Protein AF-A0A6I7NBC0-F1 (afdb_monomer)

Mean predicted aligned error: 12.41 Å

pLDDT: mean 84.62, std 11.81, range [49.97, 95.38]

Nearest PDB structures (foldseek):
  8i7r-assembly1_Fb  TM=5.247E-01  e=8.598E+00  Mus musculus

Structure (mmCIF, N/CA/C/O backbone):
data_AF-A0A6I7NBC0-F1
#
_entry.id   AF-A0A6I7NBC0-F1
#
loop_
_atom_site.group_PDB
_atom_site.id
_atom_site.type_symbol
_atom_site.label_atom_id
_atom_site.label_alt_id
_atom_site.label_comp_id
_atom_site.label_asym_id
_atom_site.label_entity_id
_atom_site.label_seq_id
_atom_site.pdbx_PDB_ins_code
_atom_site.Cartn_x
_atom_site.Cartn_y
_atom_site.Cartn_z
_atom_site.occupancy
_atom_site.B_iso_or_equiv
_atom_site.auth_seq_id
_atom_site.auth_comp_id
_atom_site.auth_asym_id
_atom_site.auth_a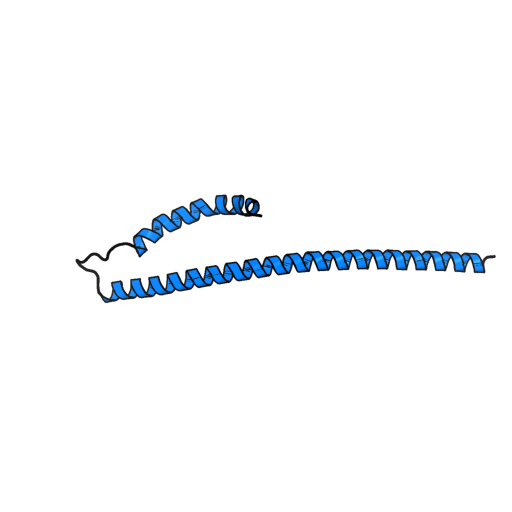tom_id
_atom_site.pdbx_PDB_model_num
ATOM 1 N N . MET A 1 1 ? -9.334 10.521 -6.371 1.00 49.97 1 MET A N 1
ATOM 2 C CA . MET A 1 1 ? -9.043 9.354 -5.507 1.00 49.97 1 MET A CA 1
ATOM 3 C C . MET A 1 1 ? -10.255 8.846 -4.713 1.00 49.97 1 MET A C 1
ATOM 5 O O . MET A 1 1 ? -10.408 7.639 -4.629 1.00 49.97 1 MET A O 1
ATOM 9 N N . ALA A 1 2 ? -11.161 9.691 -4.187 1.00 52.44 2 ALA A N 1
ATOM 10 C CA . ALA A 1 2 ? -12.308 9.236 -3.368 1.00 52.44 2 ALA A CA 1
ATOM 11 C C . ALA A 1 2 ? -13.248 8.202 -4.041 1.00 52.44 2 ALA A C 1
ATOM 13 O O . ALA A 1 2 ? -13.855 7.377 -3.366 1.00 52.44 2 ALA A O 1
ATOM 14 N N . PHE A 1 3 ? -13.327 8.194 -5.376 1.00 55.59 3 PHE A N 1
ATOM 15 C CA . PHE A 1 3 ? -14.180 7.273 -6.139 1.00 55.59 3 PHE A CA 1
ATOM 16 C C . PHE A 1 3 ? -13.716 5.800 -6.137 1.00 55.59 3 PHE A C 1
ATOM 18 O O . PHE A 1 3 ? -14.512 4.926 -6.469 1.00 55.59 3 PHE A O 1
ATOM 25 N N . GLN A 1 4 ? -12.465 5.497 -5.760 1.00 68.62 4 GLN A N 1
ATOM 26 C CA . GLN A 1 4 ? -11.926 4.124 -5.795 1.00 68.62 4 GLN A CA 1
ATOM 27 C C . GLN A 1 4 ? -12.327 3.263 -4.584 1.00 68.62 4 GLN A C 1
ATOM 29 O O . GLN A 1 4 ? -12.332 2.041 -4.693 1.00 68.62 4 GLN A O 1
ATOM 34 N N . PHE A 1 5 ? -12.715 3.870 -3.457 1.00 70.06 5 PHE A N 1
ATOM 35 C CA . PHE A 1 5 ? -13.120 3.139 -2.243 1.00 70.06 5 PHE A CA 1
ATOM 36 C C . PHE A 1 5 ? -14.621 2.826 -2.188 1.00 70.06 5 PHE A C 1
ATOM 38 O O . PHE A 1 5 ? -15.051 1.946 -1.448 1.00 70.06 5 PHE A O 1
ATOM 45 N N . LEU A 1 6 ? -15.423 3.506 -3.009 1.00 77.44 6 LEU A N 1
ATOM 46 C CA . LEU A 1 6 ? -16.878 3.351 -3.099 1.00 77.44 6 LEU A CA 1
ATOM 47 C C . LEU A 1 6 ? -17.353 1.895 -3.318 1.00 77.44 6 LEU A C 1
ATOM 49 O O . LEU A 1 6 ? -18.298 1.483 -2.642 1.00 77.44 6 LEU A O 1
ATOM 53 N N . PRO A 1 7 ? -16.717 1.086 -4.194 1.00 83.81 7 PRO A N 1
ATOM 54 C CA . PRO A 1 7 ? -17.085 -0.319 -4.376 1.00 83.81 7 PRO A CA 1
ATOM 55 C C . PRO A 1 7 ? -16.804 -1.154 -3.123 1.00 83.81 7 PRO A C 1
ATOM 57 O O . PRO A 1 7 ? -17.625 -1.978 -2.733 1.00 83.81 7 PRO A O 1
ATOM 60 N N . ILE A 1 8 ? -15.667 -0.902 -2.469 1.00 80.81 8 ILE A N 1
ATOM 61 C CA . ILE A 1 8 ? -15.230 -1.621 -1.267 1.00 80.81 8 ILE A CA 1
ATOM 62 C C . ILE A 1 8 ? -16.187 -1.314 -0.114 1.00 80.81 8 ILE A C 1
ATOM 64 O O . ILE A 1 8 ? -16.711 -2.227 0.517 1.00 80.81 8 ILE A O 1
ATOM 68 N N . ILE A 1 9 ? -16.501 -0.034 0.104 1.00 81.94 9 ILE A N 1
ATOM 69 C CA . ILE A 1 9 ? -17.459 0.398 1.129 1.00 81.94 9 ILE A CA 1
ATOM 70 C C . ILE A 1 9 ? -18.821 -0.262 0.898 1.00 81.94 9 ILE A C 1
ATOM 72 O O . ILE A 1 9 ? -19.414 -0.764 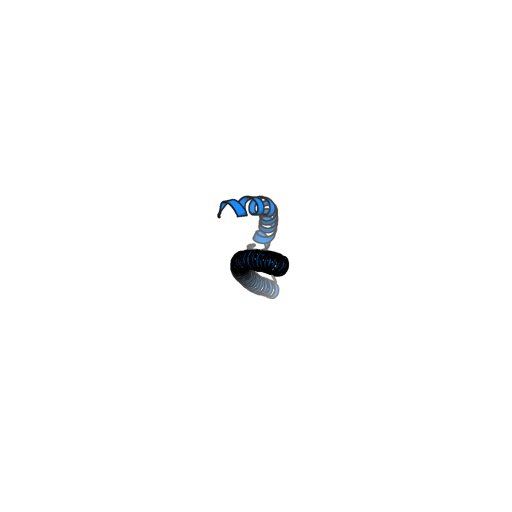1.846 1.00 81.94 9 ILE A O 1
ATOM 76 N N . LYS A 1 10 ? -19.303 -0.336 -0.350 1.00 82.38 10 LYS A N 1
ATOM 77 C CA . LYS A 1 10 ? -20.583 -0.987 -0.677 1.00 82.38 10 LYS A CA 1
ATOM 78 C C . LYS A 1 10 ? -20.633 -2.465 -0.287 1.00 82.38 10 LYS A C 1
ATOM 80 O O . LYS A 1 10 ? -21.681 -2.936 0.141 1.00 82.38 10 LYS A O 1
ATOM 85 N N . VAL A 1 11 ? -19.525 -3.183 -0.450 1.00 87.38 11 VAL A N 1
ATOM 86 C CA . VAL A 1 11 ? -19.431 -4.609 -0.111 1.00 87.38 11 VAL A CA 1
ATOM 87 C C . VAL A 1 11 ? -19.339 -4.812 1.400 1.00 87.38 11 VAL A C 1
ATOM 89 O O . VAL A 1 11 ? -19.953 -5.733 1.928 1.00 87.38 11 VAL A O 1
ATOM 92 N N . VAL A 1 12 ? -18.606 -3.949 2.107 1.00 85.00 12 VAL A N 1
ATOM 93 C CA . VAL A 1 12 ? -18.307 -4.135 3.537 1.00 85.00 12 VAL A CA 1
ATOM 94 C C . VAL A 1 12 ? -19.381 -3.516 4.447 1.00 85.00 12 VAL A C 1
ATOM 96 O O . VAL A 1 12 ? -19.640 -4.036 5.531 1.00 85.00 12 VAL A O 1
ATOM 99 N N . ALA A 1 13 ? -20.076 -2.466 3.997 1.00 85.75 13 ALA A N 1
ATOM 100 C CA . ALA A 1 13 ? -21.127 -1.767 4.742 1.00 85.75 13 ALA A CA 1
ATOM 101 C C . ALA A 1 13 ? -22.189 -2.672 5.406 1.00 85.75 13 ALA A C 1
ATOM 103 O O . ALA A 1 13 ? -22.445 -2.466 6.595 1.00 85.75 13 ALA A O 1
ATOM 104 N N . PRO A 1 14 ? -22.804 -3.670 4.730 1.00 87.06 14 PRO A N 1
ATOM 105 C CA . PRO A 1 14 ? -23.815 -4.517 5.369 1.00 87.06 14 PRO A CA 1
ATOM 106 C C . PRO A 1 14 ? -23.246 -5.357 6.521 1.00 87.06 14 PRO A C 1
ATOM 108 O O . PRO A 1 14 ? -23.940 -5.576 7.512 1.00 87.06 14 PRO A O 1
ATOM 111 N N . TYR A 1 15 ? -21.981 -5.776 6.437 1.00 85.31 15 TYR A N 1
ATOM 112 C CA . TYR A 1 15 ? -21.318 -6.532 7.501 1.00 85.31 15 TYR A CA 1
ATOM 113 C C . TYR A 1 15 ? -20.974 -5.641 8.696 1.00 85.31 15 TYR A C 1
ATOM 115 O O . TYR A 1 15 ? -21.187 -6.046 9.835 1.00 85.31 15 TYR A O 1
ATOM 123 N N . ILE A 1 16 ? -20.522 -4.403 8.453 1.00 83.88 16 ILE A N 1
ATOM 124 C CA . ILE A 1 16 ? -20.298 -3.432 9.538 1.00 83.88 16 ILE A CA 1
ATOM 125 C C . ILE A 1 16 ? -21.611 -3.121 10.251 1.00 83.88 16 ILE A C 1
ATOM 127 O O . ILE A 1 16 ? -21.640 -3.102 11.477 1.00 83.88 16 ILE A O 1
ATOM 131 N N . ALA A 1 17 ? -22.700 -2.928 9.503 1.00 83.38 17 ALA A N 1
ATOM 132 C CA . ALA A 1 17 ? -24.011 -2.663 10.084 1.00 83.38 17 ALA A CA 1
ATOM 133 C C . ALA A 1 17 ? -24.477 -3.814 10.989 1.00 83.38 17 ALA A C 1
ATOM 135 O O . ALA A 1 17 ? -24.871 -3.554 12.122 1.00 83.38 17 ALA A O 1
ATOM 136 N N . GLN A 1 18 ? -24.363 -5.070 10.533 1.00 84.00 18 GLN A N 1
ATOM 137 C CA . GLN A 1 18 ? -24.729 -6.256 11.322 1.00 84.00 18 GLN A CA 1
ATOM 138 C C . GLN A 1 18 ? -23.909 -6.371 12.613 1.00 84.00 18 GLN A C 1
ATOM 140 O O . GLN A 1 18 ? -24.473 -6.581 13.691 1.00 84.00 18 GLN A O 1
ATOM 145 N N . VAL A 1 19 ? -22.590 -6.185 12.518 1.00 81.44 19 VAL A N 1
ATOM 146 C CA . VAL A 1 19 ? -21.692 -6.226 13.680 1.00 81.44 19 VAL A CA 1
ATOM 147 C C . VAL A 1 19 ? -22.010 -5.086 14.646 1.00 81.44 19 VAL A C 1
ATOM 149 O O . VAL A 1 19 ? -22.136 -5.328 15.843 1.00 81.44 19 VAL A O 1
ATOM 152 N N . ALA A 1 20 ? -22.215 -3.867 14.145 1.00 81.12 20 ALA A N 1
ATOM 153 C CA . ALA A 1 20 ? -22.558 -2.709 14.964 1.00 81.12 20 ALA A CA 1
ATOM 154 C C . ALA A 1 20 ? -23.879 -2.919 15.721 1.00 81.12 20 ALA A C 1
ATOM 156 O O . ALA A 1 20 ? -23.934 -2.685 16.927 1.00 81.12 20 ALA A O 1
ATOM 157 N N . THR A 1 21 ? -24.923 -3.433 15.061 1.00 82.38 21 THR A N 1
ATOM 158 C CA . THR A 1 21 ? -26.211 -3.711 15.717 1.00 82.38 21 THR A CA 1
ATOM 159 C C . THR A 1 21 ? -26.127 -4.766 16.818 1.00 82.38 21 THR A C 1
ATOM 161 O O . THR A 1 21 ? -26.870 -4.671 17.790 1.00 82.38 21 THR A O 1
ATOM 164 N N . ALA A 1 22 ? -25.233 -5.750 16.694 1.00 80.06 22 ALA A N 1
ATOM 165 C CA . ALA A 1 22 ? -25.054 -6.787 17.709 1.00 80.06 22 ALA A CA 1
ATOM 166 C C . ALA A 1 22 ? -24.119 -6.346 18.849 1.00 80.06 22 ALA A C 1
ATOM 168 O O . ALA A 1 22 ? -24.361 -6.667 20.009 1.00 80.06 22 ALA A O 1
ATOM 169 N N . ALA A 1 23 ? -23.056 -5.607 18.528 1.00 75.88 23 ALA A N 1
ATOM 170 C CA . ALA A 1 23 ? -21.997 -5.269 19.471 1.00 75.88 23 ALA A CA 1
ATOM 171 C C . ALA A 1 23 ? -22.308 -4.020 20.311 1.00 75.88 23 ALA A C 1
ATOM 173 O O . ALA A 1 23 ? -22.039 -4.021 21.509 1.00 75.88 23 ALA A O 1
ATOM 174 N N . ILE A 1 24 ? -22.899 -2.967 19.728 1.00 73.38 24 ILE A N 1
ATOM 175 C CA . ILE A 1 24 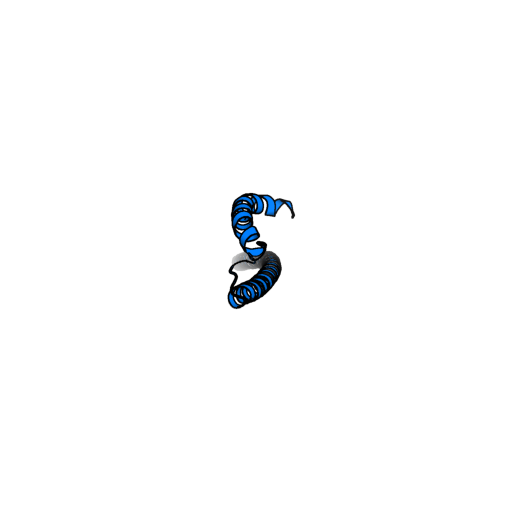? -23.156 -1.699 20.439 1.00 73.38 24 ILE A CA 1
ATOM 176 C C . ILE A 1 24 ? -23.981 -1.910 21.724 1.00 73.38 24 ILE A C 1
ATOM 178 O O . ILE A 1 24 ? -23.529 -1.460 22.776 1.00 73.38 24 ILE A O 1
ATOM 182 N N . PRO A 1 25 ? -25.120 -2.635 21.712 1.00 75.06 25 PRO A N 1
ATOM 183 C CA . PRO A 1 25 ? -25.923 -2.833 22.919 1.00 75.06 25 PRO A CA 1
ATOM 184 C C . PRO A 1 25 ? -25.168 -3.579 24.022 1.00 75.06 25 PRO A C 1
ATOM 186 O O . PRO A 1 25 ? -25.363 -3.284 25.196 1.00 75.06 25 PRO A O 1
ATOM 189 N N . ALA A 1 26 ? -24.284 -4.511 23.655 1.00 71.31 26 ALA A N 1
ATOM 190 C CA . ALA A 1 26 ? -23.481 -5.277 24.605 1.00 71.31 26 ALA A CA 1
ATOM 191 C C . ALA A 1 26 ? -22.426 -4.413 25.321 1.00 71.31 26 ALA A C 1
ATOM 193 O O . ALA A 1 26 ? -22.060 -4.712 26.455 1.00 71.31 26 ALA A O 1
ATOM 194 N N . PHE A 1 27 ? -21.967 -3.331 24.687 1.00 66.56 27 PHE A N 1
ATOM 195 C CA . PHE A 1 27 ? -21.008 -2.389 25.267 1.00 66.56 27 PHE A CA 1
ATOM 196 C C . PHE A 1 27 ? -21.669 -1.202 25.987 1.00 66.56 27 PHE A C 1
ATOM 198 O O . PHE A 1 27 ? -21.071 -0.650 26.907 1.00 66.56 27 PHE A O 1
ATOM 205 N N . THR A 1 28 ? -22.894 -0.815 25.607 1.00 70.31 28 THR A N 1
ATOM 206 C CA . THR A 1 28 ? -23.590 0.362 26.166 1.00 70.31 28 THR A CA 1
ATOM 207 C C . THR A 1 28 ? -24.725 0.029 27.138 1.00 70.31 28 THR A C 1
ATOM 209 O O . THR A 1 28 ? -25.345 0.948 27.679 1.00 70.31 28 THR A O 1
ATOM 212 N N . ALA A 1 29 ? -25.060 -1.249 27.343 1.00 68.94 29 ALA A N 1
ATOM 213 C CA . ALA A 1 29 ? -26.086 -1.645 28.305 1.00 68.94 29 ALA A CA 1
ATOM 214 C C . ALA A 1 29 ? -25.688 -1.215 29.725 1.00 68.94 29 ALA A C 1
ATOM 216 O O . ALA A 1 29 ? -24.588 -1.494 30.202 1.00 68.94 29 ALA A O 1
ATOM 217 N N . LYS A 1 30 ? -26.604 -0.527 30.412 1.00 62.41 30 LYS A N 1
ATOM 218 C CA . LYS A 1 30 ? -26.418 -0.130 31.809 1.00 62.41 30 LYS A CA 1
ATOM 219 C C . LYS A 1 30 ? -26.461 -1.398 32.675 1.00 62.41 30 LYS A C 1
ATOM 221 O O . LYS A 1 30 ? -27.390 -2.184 32.491 1.00 62.41 30 LYS A O 1
ATOM 226 N N . PRO A 1 31 ? -25.502 -1.621 33.590 1.00 60.44 31 PRO A N 1
ATOM 227 C CA . PRO A 1 31 ? -25.499 -2.823 34.414 1.00 60.44 31 PRO A CA 1
ATOM 228 C C . PRO A 1 31 ? -26.778 -2.872 35.255 1.00 60.44 31 PRO A C 1
ATOM 230 O O . PRO A 1 31 ? -27.083 -1.923 35.982 1.00 60.44 31 PRO A O 1
ATOM 233 N N . ASP A 1 32 ? -27.535 -3.965 35.135 1.00 58.44 32 ASP A N 1
ATOM 234 C CA . ASP A 1 32 ? -28.734 -4.191 35.936 1.00 58.44 32 ASP A CA 1
ATOM 235 C C . ASP A 1 32 ? -28.336 -4.197 37.413 1.00 58.44 32 ASP A C 1
ATOM 237 O O . ASP A 1 32 ? -27.564 -5.042 37.886 1.00 58.44 32 ASP A O 1
ATOM 241 N N . THR A 1 33 ? -28.881 -3.239 38.157 1.00 54.69 33 THR A N 1
ATOM 242 C CA . THR A 1 33 ? -28.581 -2.979 39.571 1.00 54.69 33 THR A CA 1
ATOM 243 C C . THR A 1 33 ? -29.056 -4.091 40.510 1.00 54.69 33 THR A C 1
ATOM 245 O O . THR A 1 33 ? -28.864 -3.991 41.718 1.00 54.69 33 THR A O 1
ATOM 248 N N . ALA A 1 34 ? -29.653 -5.168 39.986 1.00 54.34 34 ALA A N 1
ATOM 249 C CA . ALA A 1 34 ? -30.249 -6.221 40.798 1.00 54.34 34 ALA A CA 1
ATOM 250 C C . ALA A 1 34 ? -29.339 -7.434 41.075 1.00 54.34 34 ALA A C 1
ATOM 252 O O . ALA A 1 34 ? -29.538 -8.060 42.112 1.00 54.34 34 ALA A O 1
ATOM 253 N N . LYS A 1 35 ? -28.360 -7.792 40.223 1.00 55.78 35 LYS A N 1
ATOM 254 C CA . LYS A 1 35 ? -27.461 -8.961 40.440 1.00 55.78 35 LYS A CA 1
ATOM 255 C C . LYS A 1 35 ? -26.117 -8.883 39.691 1.00 55.78 35 LYS A C 1
ATOM 257 O O . LYS A 1 35 ? -25.556 -9.913 39.326 1.00 55.78 35 LYS A O 1
ATOM 262 N N . SER A 1 36 ? -25.597 -7.691 39.419 1.00 58.44 36 SER A N 1
ATOM 263 C CA . SER A 1 36 ? -24.294 -7.575 38.753 1.00 58.44 36 SER A CA 1
ATOM 264 C C . SER A 1 36 ? -23.177 -7.702 39.789 1.00 58.44 36 SER A C 1
ATOM 266 O O . SER A 1 36 ? -22.984 -6.803 40.605 1.00 58.44 36 SER A O 1
ATOM 268 N N . ASP A 1 37 ? -22.475 -8.836 39.788 1.00 69.19 37 ASP A N 1
ATOM 269 C CA . ASP A 1 37 ? -21.258 -9.035 40.581 1.00 69.19 37 ASP A CA 1
ATOM 270 C C . ASP A 1 37 ? -20.266 -7.891 40.262 1.00 69.19 37 ASP A C 1
ATOM 272 O O . ASP A 1 37 ? -19.943 -7.691 39.084 1.00 69.19 37 ASP A O 1
ATOM 276 N N . PRO A 1 38 ? -19.788 -7.112 41.252 1.00 72.25 38 PRO A N 1
ATOM 277 C CA . PRO A 1 38 ? -18.837 -6.018 41.035 1.00 72.25 38 PRO A CA 1
ATOM 278 C C . PRO A 1 38 ? -17.610 -6.431 40.209 1.00 72.25 38 PRO A C 1
ATOM 280 O O . PRO A 1 38 ? -17.050 -5.628 39.463 1.00 72.25 38 PRO A O 1
ATOM 283 N N . ILE A 1 39 ? -17.214 -7.703 40.314 1.00 79.00 39 ILE A N 1
ATOM 284 C CA . ILE A 1 39 ? -16.091 -8.291 39.583 1.00 79.00 39 ILE A CA 1
ATOM 285 C C . ILE A 1 39 ? -16.391 -8.410 38.078 1.00 79.00 39 ILE A C 1
ATOM 287 O O . ILE A 1 39 ? -15.495 -8.200 37.260 1.00 79.00 39 ILE A O 1
ATOM 291 N N . LEU A 1 40 ? -17.636 -8.712 37.694 1.00 78.19 40 LEU A N 1
ATOM 292 C CA . LEU A 1 40 ? -18.062 -8.775 36.289 1.00 78.19 40 LEU A CA 1
ATOM 293 C C . LEU A 1 40 ? -18.093 -7.384 35.652 1.00 78.19 40 LEU A C 1
ATOM 295 O O . LEU A 1 40 ? -17.609 -7.218 34.536 1.00 78.19 40 LEU A O 1
ATOM 299 N N . ALA A 1 41 ? -18.607 -6.381 36.369 1.00 77.06 41 ALA A N 1
ATOM 300 C CA . ALA A 1 41 ? -18.630 -5.002 35.879 1.00 77.06 41 ALA A CA 1
ATOM 301 C C . ALA A 1 41 ? -17.209 -4.476 35.606 1.00 77.06 41 ALA A C 1
ATOM 303 O O . ALA A 1 41 ? -16.955 -3.917 34.541 1.00 77.06 41 ALA A O 1
ATOM 304 N N . LYS A 1 42 ? -16.268 -4.745 36.520 1.00 79.19 42 LYS A N 1
ATOM 305 C CA . LYS A 1 42 ? -14.857 -4.374 36.357 1.00 79.19 42 LYS A CA 1
ATOM 306 C C . LYS A 1 42 ? -14.185 -5.097 35.180 1.00 79.19 42 LYS A C 1
ATOM 308 O O . LYS A 1 42 ? -13.461 -4.474 34.414 1.00 79.19 42 LYS A O 1
ATOM 313 N N . GLN A 1 43 ? -14.444 -6.394 34.996 1.00 80.75 43 GLN A N 1
ATOM 314 C CA . GLN A 1 43 ? -13.903 -7.145 33.853 1.00 80.75 43 GLN A CA 1
ATOM 315 C C . GLN A 1 43 ? -14.437 -6.641 32.508 1.00 80.75 43 GLN A C 1
ATOM 317 O O . GLN A 1 43 ? -13.691 -6.595 31.533 1.00 80.75 43 GLN A O 1
ATOM 322 N N . ILE A 1 44 ? -15.713 -6.247 32.439 1.00 80.88 44 ILE A N 1
ATOM 323 C CA . ILE A 1 44 ? -16.286 -5.639 31.232 1.00 80.88 44 ILE A CA 1
ATOM 324 C C . ILE A 1 44 ? -15.588 -4.310 30.929 1.00 80.88 44 ILE A C 1
ATOM 326 O O . ILE A 1 44 ? -15.239 -4.067 29.778 1.00 80.88 44 ILE A O 1
ATOM 330 N N . GLU A 1 45 ? -15.339 -3.480 31.941 1.00 82.31 45 GLU A N 1
ATOM 331 C CA . GLU A 1 45 ? -14.616 -2.213 31.784 1.00 82.31 45 GLU A CA 1
ATOM 332 C C . GLU A 1 45 ? -13.174 -2.427 31.287 1.00 82.31 45 GLU A C 1
ATOM 334 O O . GLU A 1 45 ? -12.746 -1.784 30.327 1.00 82.31 45 GLU A O 1
ATOM 339 N N . GLU A 1 46 ? -12.444 -3.387 31.860 1.00 85.00 46 GLU A N 1
ATOM 340 C CA . GLU A 1 46 ? -11.089 -3.747 31.417 1.00 85.00 46 GLU A CA 1
ATOM 341 C C . GLU A 1 46 ? -11.077 -4.271 29.968 1.00 85.00 46 GLU A C 1
ATOM 343 O O . GLU A 1 46 ? -10.233 -3.868 29.162 1.00 85.00 46 GLU A O 1
ATOM 348 N N . LEU A 1 47 ? -12.045 -5.119 29.599 1.00 88.00 47 LEU A N 1
ATOM 349 C CA . LEU A 1 47 ? -12.197 -5.613 28.228 1.00 88.00 47 LEU A CA 1
ATOM 350 C C . LEU A 1 47 ? -12.565 -4.494 27.247 1.00 88.00 47 LEU A C 1
ATOM 352 O O . LEU A 1 47 ? -12.070 -4.488 26.121 1.00 88.00 47 LEU A O 1
ATOM 356 N N . GLN A 1 48 ? -13.400 -3.539 27.656 1.00 84.19 48 GLN A N 1
ATOM 357 C CA . GLN A 1 48 ? -13.762 -2.373 26.847 1.00 84.19 48 GLN A CA 1
ATOM 358 C C . GLN A 1 48 ? -12.562 -1.459 26.600 1.00 84.19 48 GLN A C 1
ATOM 360 O O . GLN A 1 48 ? -12.339 -1.029 25.465 1.00 84.19 48 GLN A O 1
ATOM 365 N N . ALA A 1 49 ? -11.759 -1.205 27.633 1.00 85.50 49 ALA A N 1
ATOM 366 C CA . ALA A 1 49 ? -10.532 -0.431 27.507 1.00 85.50 49 ALA A CA 1
ATOM 367 C C . ALA A 1 49 ? -9.538 -1.114 26.552 1.00 85.50 49 ALA A C 1
ATOM 369 O O . ALA A 1 49 ? -9.044 -0.480 25.618 1.00 85.50 49 ALA A O 1
ATOM 370 N N . ALA A 1 50 ? -9.317 -2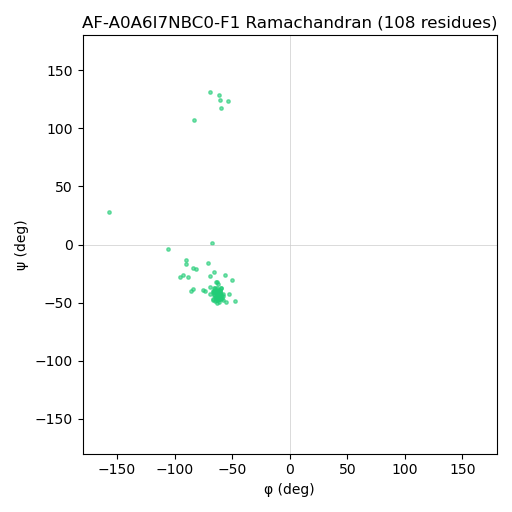.424 26.714 1.00 87.81 50 ALA A N 1
ATOM 371 C CA . ALA A 1 50 ? -8.443 -3.201 25.835 1.00 87.81 50 ALA A CA 1
ATOM 372 C C . ALA A 1 50 ? -8.962 -3.249 24.386 1.00 87.81 50 ALA A C 1
ATOM 374 O O . ALA A 1 50 ? -8.191 -3.093 23.440 1.00 87.81 50 ALA A O 1
ATOM 375 N N . ALA A 1 51 ? -10.271 -3.428 24.187 1.00 87.56 51 ALA A N 1
ATOM 376 C CA . ALA A 1 51 ? -10.879 -3.424 22.859 1.00 87.56 51 ALA A CA 1
ATOM 377 C C . ALA A 1 51 ? -10.738 -2.060 22.165 1.00 87.56 51 ALA A C 1
ATOM 379 O O . ALA A 1 51 ? -10.424 -2.014 20.975 1.00 87.56 51 ALA A O 1
ATOM 380 N N . THR A 1 52 ? -10.909 -0.962 22.906 1.00 85.88 52 THR A N 1
ATOM 381 C CA . THR A 1 52 ? -10.738 0.404 22.387 1.00 85.88 52 THR A CA 1
ATOM 382 C C . THR A 1 52 ? -9.287 0.650 21.974 1.00 85.88 52 THR A C 1
ATOM 384 O O . THR A 1 52 ? -9.028 1.052 20.841 1.00 85.88 52 THR A O 1
ATOM 387 N N . GLN A 1 53 ? -8.331 0.300 22.837 1.00 90.69 53 GLN A N 1
ATOM 388 C CA . GLN A 1 53 ? -6.901 0.413 22.541 1.00 90.69 53 GLN A CA 1
ATOM 389 C C . GLN A 1 53 ? -6.481 -0.435 21.325 1.00 90.69 53 GLN A C 1
ATOM 391 O O . GLN A 1 53 ? -5.679 -0.006 20.489 1.00 90.69 53 GLN A O 1
ATOM 396 N N . ASN A 1 54 ? -7.037 -1.640 21.188 1.00 89.50 54 ASN A N 1
ATOM 397 C CA . ASN A 1 54 ? -6.782 -2.499 20.035 1.00 89.50 54 ASN A CA 1
ATOM 398 C C . ASN A 1 54 ? -7.355 -1.903 18.743 1.00 89.50 54 ASN A C 1
ATOM 400 O O . ASN A 1 54 ? -6.698 -1.967 17.704 1.00 89.50 54 ASN A O 1
ATOM 404 N N . ALA A 1 55 ? -8.547 -1.303 18.791 1.00 89.19 55 ALA A N 1
ATOM 405 C CA . ALA A 1 55 ? -9.145 -0.640 17.635 1.00 89.19 55 ALA A CA 1
ATOM 406 C C . ALA A 1 55 ? -8.290 0.544 17.151 1.00 89.19 55 ALA A C 1
ATOM 408 O O . ALA A 1 55 ? -8.048 0.671 15.949 1.00 89.19 55 ALA A O 1
ATOM 409 N N . GLU A 1 56 ? -7.763 1.355 18.073 1.00 91.31 56 GLU A N 1
ATOM 410 C CA . GLU A 1 56 ? -6.810 2.427 17.752 1.00 91.31 56 GLU A CA 1
ATOM 411 C C . GLU A 1 56 ? -5.521 1.877 17.124 1.00 91.31 56 GLU A C 1
ATOM 413 O O . GLU A 1 56 ? -5.047 2.384 16.107 1.00 91.31 56 GLU A O 1
ATOM 418 N N . SER A 1 57 ? -4.988 0.781 17.668 1.00 92.81 57 SER A N 1
ATOM 419 C CA . SER A 1 57 ? -3.780 0.131 17.143 1.00 92.81 57 SER A CA 1
ATOM 420 C C . SER A 1 57 ? -3.982 -0.416 15.723 1.00 92.81 57 SER A C 1
ATOM 422 O O . SER A 1 57 ? -3.114 -0.258 14.863 1.00 92.81 57 SER A O 1
ATOM 424 N N . ILE A 1 58 ? -5.140 -1.027 15.444 1.00 93.19 58 ILE A N 1
ATOM 425 C CA . ILE A 1 58 ? -5.506 -1.504 14.102 1.00 93.19 58 ILE A CA 1
ATOM 426 C C . ILE A 1 58 ? -5.651 -0.327 13.133 1.00 93.19 58 ILE A C 1
ATOM 428 O O . ILE A 1 58 ? -5.224 -0.434 11.983 1.00 93.19 58 ILE A O 1
ATOM 432 N N . HIS A 1 59 ? -6.216 0.795 13.582 1.00 91.25 59 HIS A N 1
ATOM 433 C CA . HIS A 1 59 ? -6.334 1.998 12.762 1.00 91.25 59 HIS A CA 1
ATOM 434 C C . HIS A 1 59 ? -4.959 2.535 12.346 1.00 91.25 59 HIS A C 1
ATOM 436 O O . HIS A 1 59 ? -4.711 2.717 11.153 1.00 91.25 59 HIS A O 1
ATOM 442 N N . LEU A 1 60 ? -4.037 2.679 13.302 1.00 94.69 60 LEU A N 1
ATOM 443 C CA . LEU A 1 60 ? -2.659 3.094 13.026 1.00 94.69 60 LEU A CA 1
ATOM 444 C C . LEU A 1 60 ? -1.935 2.106 12.103 1.00 94.69 60 LEU A C 1
ATOM 446 O O . LEU A 1 60 ? -1.206 2.506 11.195 1.00 94.69 60 LEU A O 1
ATOM 450 N N . LEU A 1 61 ? -2.138 0.800 12.296 1.00 94.25 61 LEU A N 1
ATOM 451 C CA . LEU A 1 61 ? -1.569 -0.218 11.414 1.00 94.25 61 LEU A CA 1
ATOM 452 C C . LEU A 1 61 ? -2.098 -0.082 9.980 1.00 94.25 61 LEU A C 1
ATOM 454 O O . LEU A 1 61 ? -1.321 -0.183 9.030 1.00 94.25 61 LEU A O 1
ATOM 458 N N . ALA A 1 62 ? -3.398 0.167 9.817 1.00 94.31 62 ALA A N 1
ATOM 459 C CA . ALA A 1 62 ? -4.015 0.368 8.512 1.00 94.31 62 ALA A CA 1
ATOM 460 C C . ALA A 1 62 ? -3.480 1.628 7.811 1.00 94.31 62 ALA A C 1
ATOM 462 O O . ALA A 1 62 ? -3.186 1.580 6.616 1.00 94.31 62 ALA A O 1
ATO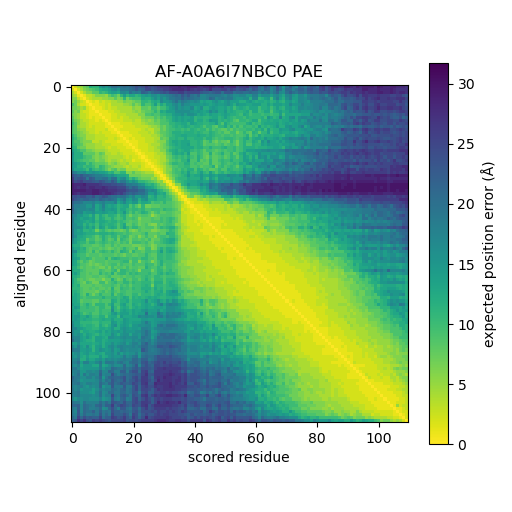M 463 N N . GLU A 1 63 ? -3.289 2.726 8.544 1.00 95.31 63 GLU A N 1
ATOM 464 C CA . GLU A 1 63 ? -2.705 3.967 8.019 1.00 95.31 63 GLU A CA 1
ATOM 465 C C . GLU A 1 63 ? -1.249 3.768 7.565 1.00 95.31 63 GLU A C 1
ATOM 467 O O . GLU A 1 63 ? -0.861 4.152 6.454 1.00 95.31 63 GLU A O 1
ATOM 472 N N . ASN A 1 64 ? -0.447 3.084 8.384 1.00 93.94 64 ASN A N 1
ATOM 473 C CA . ASN A 1 64 ? 0.932 2.741 8.042 1.00 93.94 64 ASN A CA 1
ATOM 474 C C . ASN A 1 64 ? 1.004 1.822 6.816 1.00 93.94 64 ASN A C 1
ATOM 476 O O . ASN A 1 64 ? 1.840 2.023 5.930 1.00 93.94 64 ASN A O 1
ATOM 480 N N . LEU A 1 65 ? 0.112 0.831 6.724 1.00 95.12 65 LEU A N 1
ATOM 481 C CA . LEU A 1 65 ? 0.023 -0.059 5.570 1.00 95.12 65 LEU A CA 1
ATOM 482 C C . LEU A 1 65 ? -0.349 0.715 4.301 1.00 95.12 65 LEU A C 1
ATOM 484 O O . LEU A 1 65 ? 0.283 0.520 3.265 1.00 95.12 65 LEU A O 1
ATOM 488 N N . GLN A 1 66 ? -1.332 1.614 4.379 1.00 91.50 66 GLN A N 1
ATOM 489 C CA . GLN A 1 66 ? -1.730 2.458 3.256 1.00 91.50 66 GLN A CA 1
ATOM 490 C C . GLN A 1 66 ? -0.548 3.293 2.753 1.00 91.50 66 GLN A C 1
ATOM 492 O O . GLN A 1 66 ? -0.262 3.298 1.555 1.00 91.50 66 GLN A O 1
ATOM 497 N N . THR A 1 67 ? 0.171 3.941 3.667 1.00 93.88 67 THR A N 1
ATOM 498 C CA . THR A 1 67 ? 1.368 4.728 3.345 1.00 93.88 67 THR A CA 1
ATOM 499 C C . THR A 1 67 ? 2.454 3.859 2.704 1.00 93.88 67 THR A C 1
ATOM 501 O O . THR A 1 67 ? 3.051 4.234 1.694 1.00 93.88 67 THR A O 1
ATOM 504 N N . THR A 1 68 ? 2.668 2.653 3.236 1.00 94.50 68 THR A N 1
ATOM 505 C CA . THR A 1 68 ? 3.653 1.696 2.713 1.00 94.50 68 THR A CA 1
ATOM 506 C C . THR A 1 68 ? 3.303 1.236 1.299 1.00 94.50 68 THR A C 1
ATOM 508 O O . THR A 1 68 ? 4.169 1.221 0.426 1.00 94.50 68 THR A O 1
ATOM 511 N N . ILE A 1 69 ? 2.037 0.893 1.049 1.00 95.38 69 ILE A N 1
ATOM 512 C CA . ILE A 1 69 ? 1.560 0.473 -0.275 1.00 95.38 69 ILE A CA 1
ATOM 513 C C . ILE A 1 69 ? 1.737 1.608 -1.286 1.00 95.38 69 ILE A C 1
ATOM 515 O O . ILE A 1 69 ? 2.252 1.369 -2.375 1.00 95.38 69 ILE A O 1
ATOM 519 N N . GLN A 1 70 ? 1.395 2.845 -0.920 1.00 94.00 70 GLN A N 1
ATOM 520 C CA . GLN A 1 70 ? 1.590 4.008 -1.791 1.00 94.00 70 GLN A CA 1
ATOM 521 C C . GLN A 1 70 ? 3.072 4.235 -2.128 1.00 94.00 70 GLN A C 1
ATOM 523 O O . GLN A 1 70 ? 3.416 4.488 -3.285 1.00 94.00 70 GLN A O 1
ATOM 528 N N . GLY A 1 71 ? 3.962 4.094 -1.141 1.00 94.00 71 GLY A N 1
ATOM 529 C CA . GLY A 1 71 ? 5.408 4.153 -1.363 1.00 94.00 71 GLY A CA 1
ATOM 530 C C . GLY A 1 71 ? 5.904 3.042 -2.294 1.00 94.00 71 GLY A C 1
ATOM 531 O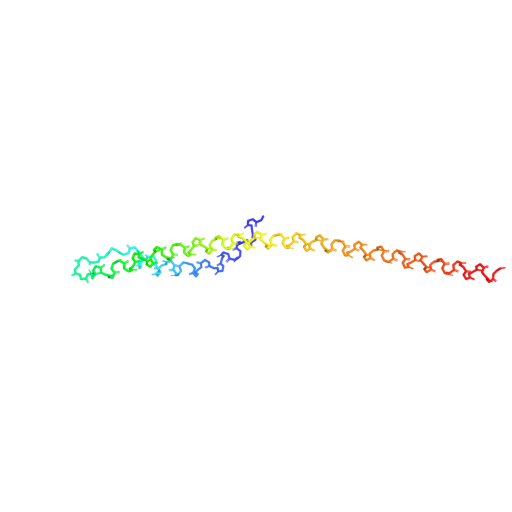 O . GLY A 1 71 ? 6.704 3.294 -3.198 1.00 94.00 71 GLY A O 1
ATOM 532 N N . LEU A 1 72 ? 5.388 1.822 -2.122 1.00 93.62 72 LEU A N 1
ATOM 533 C CA . LEU A 1 72 ? 5.737 0.672 -2.952 1.00 93.62 72 LEU A CA 1
ATOM 534 C C . LEU A 1 72 ? 5.256 0.840 -4.400 1.00 93.62 72 LEU A C 1
ATOM 536 O O . LEU A 1 72 ? 6.001 0.531 -5.329 1.00 93.62 72 LEU A O 1
ATOM 540 N N . GLU A 1 73 ? 4.048 1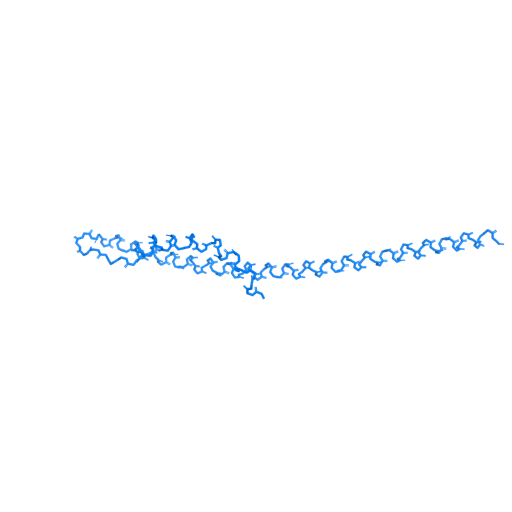.367 -4.611 1.00 94.25 73 GLU A N 1
ATOM 541 C CA . GLU A 1 73 ? 3.522 1.682 -5.942 1.00 94.25 73 GLU A CA 1
ATOM 542 C C . GLU A 1 73 ? 4.388 2.725 -6.657 1.00 94.25 73 GLU A C 1
ATOM 544 O O . GLU A 1 73 ? 4.769 2.523 -7.814 1.00 94.25 73 GLU A O 1
ATOM 549 N N . ALA A 1 74 ? 4.761 3.805 -5.966 1.00 93.50 74 ALA A N 1
ATOM 550 C CA . ALA A 1 74 ? 5.633 4.836 -6.523 1.00 93.50 74 ALA A CA 1
ATOM 551 C C . ALA A 1 74 ? 7.010 4.267 -6.912 1.00 93.50 74 ALA A C 1
ATOM 553 O O . ALA A 1 74 ? 7.485 4.487 -8.031 1.00 93.50 74 ALA A O 1
ATOM 554 N N . ALA A 1 75 ? 7.619 3.468 -6.031 1.00 92.81 75 ALA A N 1
ATOM 555 C CA . ALA A 1 75 ? 8.892 2.803 -6.302 1.00 92.81 75 ALA A CA 1
ATOM 556 C C . ALA A 1 75 ? 8.793 1.812 -7.475 1.00 92.81 75 ALA A C 1
ATOM 558 O O . ALA A 1 75 ? 9.689 1.745 -8.319 1.00 92.81 75 ALA A O 1
ATOM 559 N N . ALA A 1 76 ? 7.689 1.067 -7.577 1.00 93.44 76 ALA A N 1
ATOM 560 C CA . ALA A 1 76 ? 7.454 0.131 -8.670 1.00 93.44 76 ALA A CA 1
ATOM 561 C C . ALA A 1 76 ? 7.309 0.844 -10.025 1.00 93.44 76 ALA A C 1
ATOM 563 O O . ALA A 1 76 ? 7.826 0.357 -11.035 1.00 93.44 76 ALA A O 1
ATOM 564 N N . ILE A 1 77 ? 6.632 1.997 -10.067 1.00 94.31 77 ILE A N 1
ATOM 565 C CA . ILE A 1 77 ? 6.510 2.818 -11.281 1.00 94.31 77 ILE A CA 1
ATOM 566 C C . ILE A 1 77 ? 7.890 3.299 -11.738 1.00 94.31 77 ILE A C 1
ATOM 568 O O . ILE A 1 77 ? 8.238 3.139 -12.913 1.00 94.31 77 ILE A O 1
ATOM 572 N N . GLU A 1 78 ? 8.692 3.832 -10.818 1.00 93.81 78 GLU A N 1
ATOM 573 C CA . GLU A 1 78 ? 10.029 4.337 -11.132 1.00 93.81 78 GLU A CA 1
ATOM 574 C C . GLU A 1 78 ? 10.973 3.206 -11.576 1.00 93.81 78 GLU A C 1
ATOM 576 O O . GLU A 1 78 ? 11.634 3.311 -12.610 1.00 93.81 78 GLU A O 1
ATOM 581 N N . SER A 1 79 ? 10.946 2.056 -10.897 1.00 90.44 79 SER A N 1
ATOM 582 C CA . SER A 1 79 ? 11.706 0.865 -11.301 1.00 90.44 79 SER A CA 1
ATOM 583 C C . SER A 1 79 ? 11.343 0.396 -12.718 1.00 90.44 79 SER A C 1
ATOM 585 O O . SER A 1 79 ? 12.222 0.143 -13.549 1.00 90.44 79 SER A O 1
ATOM 587 N N . ARG A 1 80 ? 10.046 0.349 -13.056 1.00 93.56 80 ARG A N 1
ATOM 588 C CA . ARG A 1 80 ? 9.585 -0.004 -14.411 1.00 93.56 80 ARG A CA 1
ATOM 589 C C . ARG A 1 80 ? 10.059 0.997 -15.460 1.00 93.56 80 ARG A C 1
ATOM 591 O O . ARG A 1 80 ? 10.384 0.592 -16.580 1.00 93.56 80 ARG A O 1
ATOM 598 N N . ARG A 1 81 ? 10.095 2.288 -15.123 1.00 93.31 81 ARG A N 1
ATOM 599 C CA . ARG A 1 81 ? 10.604 3.342 -16.007 1.00 93.31 81 ARG A CA 1
ATOM 600 C C . ARG A 1 81 ? 12.087 3.135 -16.297 1.00 93.31 81 ARG A C 1
ATOM 602 O O . ARG A 1 81 ? 12.466 3.097 -17.467 1.00 93.31 81 ARG A O 1
ATOM 609 N N . GLN A 1 82 ? 12.898 2.931 -15.264 1.00 92.19 82 GLN A N 1
ATOM 610 C CA . GLN A 1 82 ? 14.335 2.690 -15.410 1.00 92.19 82 GLN A CA 1
ATOM 611 C C . GLN A 1 82 ? 14.614 1.419 -16.215 1.00 92.19 82 GLN A C 1
ATOM 613 O O . GLN A 1 82 ? 15.382 1.457 -17.175 1.00 92.19 82 GLN A O 1
ATOM 618 N N . ALA A 1 83 ? 13.914 0.320 -15.920 1.00 92.31 83 ALA A N 1
ATOM 619 C CA . ALA A 1 83 ? 14.044 -0.926 -16.671 1.00 92.31 83 ALA A CA 1
ATOM 620 C C . ALA A 1 83 ? 13.694 -0.754 -18.160 1.00 92.31 83 ALA A C 1
ATOM 622 O O . ALA A 1 83 ? 14.340 -1.344 -19.028 1.00 92.31 83 ALA A O 1
ATOM 623 N N . ARG A 1 84 ? 12.684 0.065 -18.485 1.00 93.81 84 ARG A N 1
ATOM 624 C CA . ARG A 1 84 ? 12.328 0.373 -19.877 1.00 93.81 84 ARG A CA 1
ATOM 625 C C . ARG A 1 84 ? 13.427 1.167 -20.577 1.00 93.81 84 ARG A C 1
ATOM 627 O O . ARG A 1 84 ? 13.795 0.811 -21.691 1.00 93.81 84 ARG A O 1
ATOM 634 N N . LEU A 1 85 ? 13.951 2.207 -19.932 1.00 93.56 85 LEU A N 1
ATOM 635 C CA . LEU A 1 85 ? 15.048 3.002 -20.485 1.00 93.56 85 LEU A CA 1
ATOM 636 C C . LEU A 1 85 ? 16.283 2.132 -20.725 1.00 93.56 85 LEU A C 1
ATOM 638 O O . LEU A 1 85 ? 16.861 2.179 -21.806 1.00 93.56 85 LEU A O 1
ATOM 642 N N . PHE A 1 86 ? 16.635 1.277 -19.766 1.00 93.94 86 PHE A N 1
ATOM 643 C CA . PHE A 1 86 ? 17.769 0.365 -19.890 1.00 93.94 86 PHE A CA 1
ATOM 644 C C . PHE A 1 86 ? 17.619 -0.591 -21.082 1.00 93.94 86 PHE A C 1
ATOM 646 O O . PHE A 1 86 ? 18.554 -0.773 -21.858 1.00 93.94 86 PHE A O 1
ATOM 653 N N . LYS A 1 87 ? 16.415 -1.142 -21.296 1.00 94.25 87 LYS A N 1
ATOM 654 C CA . LYS A 1 87 ? 16.110 -1.975 -22.472 1.00 94.25 87 LYS A CA 1
ATOM 655 C C . LYS A 1 87 ? 16.263 -1.217 -23.793 1.00 94.25 87 LYS A C 1
ATOM 657 O O . LYS A 1 87 ? 16.757 -1.793 -24.757 1.00 94.25 87 LYS A O 1
ATOM 662 N N . ILE A 1 88 ? 15.865 0.055 -23.842 1.00 95.00 88 ILE A N 1
ATOM 663 C CA . ILE A 1 88 ? 16.034 0.897 -25.037 1.00 95.00 88 ILE A CA 1
ATOM 664 C C . ILE A 1 88 ? 17.523 1.111 -25.325 1.00 95.00 88 ILE A C 1
ATOM 666 O O . ILE A 1 88 ? 17.960 0.876 -26.449 1.00 95.00 88 ILE A O 1
ATOM 670 N N . TRP A 1 89 ? 18.313 1.488 -24.316 1.00 94.38 89 TRP A N 1
ATOM 671 C CA . TRP A 1 89 ? 19.757 1.693 -24.470 1.00 94.38 89 TRP A CA 1
ATOM 672 C C . TRP A 1 89 ? 20.493 0.427 -24.911 1.00 94.38 89 TRP A C 1
ATOM 674 O O . TRP A 1 89 ? 21.347 0.499 -25.794 1.00 94.38 89 TRP A O 1
ATOM 684 N N . LEU A 1 90 ? 20.122 -0.736 -24.367 1.00 94.12 90 LEU A N 1
ATOM 685 C CA . LEU A 1 90 ? 20.636 -2.028 -24.827 1.00 94.12 90 LEU A CA 1
ATOM 686 C C . LEU A 1 90 ? 20.322 -2.276 -26.305 1.00 94.12 90 LEU A C 1
ATOM 688 O O . LEU A 1 90 ? 21.212 -2.662 -27.058 1.00 94.12 90 LEU A O 1
ATOM 692 N N . GLY A 1 91 ? 19.083 -2.020 -26.735 1.00 93.62 91 GLY A N 1
ATOM 693 C CA . GLY A 1 91 ? 18.686 -2.167 -28.137 1.00 93.62 91 GLY A CA 1
ATOM 694 C C . GLY A 1 91 ? 19.471 -1.246 -29.075 1.00 93.62 91 GLY A C 1
ATOM 695 O O . GLY A 1 91 ? 19.949 -1.695 -30.115 1.00 93.62 91 GLY A O 1
ATOM 696 N N . VAL A 1 92 ? 19.663 0.018 -28.685 1.00 94.69 92 VAL A N 1
ATOM 697 C CA . VAL A 1 92 ? 20.460 0.995 -29.449 1.00 94.69 92 VAL A CA 1
ATOM 698 C C . VAL A 1 92 ? 21.922 0.559 -29.547 1.00 94.69 92 VAL A C 1
ATOM 700 O O . VAL A 1 92 ? 22.496 0.585 -30.633 1.00 94.69 92 VAL A O 1
ATOM 703 N N . SER A 1 93 ? 22.520 0.123 -28.437 1.00 93.44 93 SER A N 1
ATOM 704 C CA . SER A 1 93 ? 23.907 -0.348 -28.409 1.00 93.44 93 SER A CA 1
ATOM 705 C C . SER A 1 93 ? 24.106 -1.591 -29.282 1.00 93.44 93 SER A C 1
ATOM 707 O O . SER A 1 93 ? 25.036 -1.630 -30.090 1.00 93.44 93 SER A O 1
ATOM 709 N N . LEU A 1 94 ? 23.203 -2.571 -29.180 1.00 94.81 94 LEU A N 1
ATOM 710 C CA . LEU A 1 94 ? 23.254 -3.792 -29.981 1.00 94.81 94 LEU A CA 1
ATOM 711 C C . LEU A 1 94 ? 23.099 -3.489 -31.478 1.00 94.81 94 LEU A C 1
ATOM 713 O O . LEU A 1 94 ? 23.876 -3.985 -32.292 1.00 94.81 94 LEU A O 1
ATOM 717 N N . GLY A 1 95 ? 22.136 -2.634 -31.838 1.00 93.88 95 GLY A N 1
ATOM 718 C CA . GLY A 1 95 ? 21.930 -2.198 -33.220 1.00 93.88 95 GLY A CA 1
ATOM 719 C C . GLY A 1 95 ? 23.141 -1.452 -33.784 1.00 93.88 95 GLY A C 1
ATOM 720 O O . GLY A 1 95 ? 23.592 -1.755 -34.886 1.00 93.88 95 GLY A O 1
ATOM 721 N N . GLY A 1 96 ? 23.721 -0.529 -33.009 1.00 94.56 96 GLY A N 1
ATOM 722 C CA . GLY A 1 96 ? 24.933 0.196 -33.397 1.00 94.56 96 GLY A CA 1
ATOM 723 C C . GLY A 1 96 ? 26.136 -0.727 -33.609 1.00 94.56 96 GLY A C 1
ATOM 724 O O . GLY A 1 96 ? 26.855 -0.584 -34.597 1.00 94.56 96 GLY A O 1
ATOM 725 N N . SER A 1 97 ? 26.322 -1.718 -32.731 1.00 93.94 97 SER A N 1
ATOM 726 C CA . SER A 1 97 ? 27.378 -2.725 -32.880 1.00 93.94 97 SER A CA 1
ATOM 727 C C . SER A 1 97 ? 27.198 -3.564 -34.149 1.00 93.94 97 SER A C 1
ATOM 729 O O . SER A 1 97 ? 28.161 -3.749 -34.891 1.00 93.94 97 SER A O 1
ATOM 731 N N . ALA A 1 98 ? 25.974 -4.007 -34.453 1.00 93.38 98 ALA A N 1
ATOM 732 C CA . ALA A 1 98 ? 25.693 -4.767 -35.671 1.00 93.38 98 ALA A CA 1
ATOM 733 C C . ALA A 1 98 ? 26.014 -3.963 -36.944 1.00 93.38 98 ALA A C 1
ATOM 735 O O . ALA A 1 98 ? 26.645 -4.488 -37.860 1.00 93.38 98 ALA A O 1
ATOM 736 N N . ILE A 1 99 ? 25.647 -2.676 -36.981 1.00 94.75 99 ILE A N 1
ATOM 737 C CA . ILE A 1 99 ? 25.977 -1.782 -38.103 1.00 94.75 99 ILE A CA 1
ATOM 738 C C . ILE A 1 99 ? 27.496 -1.650 -38.257 1.00 94.75 99 ILE A C 1
ATOM 740 O O . ILE A 1 99 ? 28.007 -1.772 -39.369 1.00 94.75 99 ILE A O 1
ATOM 744 N N . ALA A 1 100 ? 28.231 -1.453 -37.159 1.00 93.31 100 ALA A N 1
ATOM 745 C CA . ALA A 1 100 ? 29.688 -1.342 -37.196 1.00 93.31 100 ALA A CA 1
ATOM 746 C C . ALA A 1 100 ? 30.358 -2.611 -37.755 1.00 93.31 100 ALA A C 1
ATOM 748 O O . ALA A 1 100 ? 31.270 -2.510 -38.575 1.00 93.31 100 ALA A O 1
ATOM 749 N N . VAL A 1 101 ? 29.875 -3.798 -37.368 1.00 94.25 101 VAL A N 1
ATOM 750 C CA . VAL A 1 101 ? 30.368 -5.083 -37.894 1.00 94.25 101 VAL A CA 1
ATOM 751 C C . VAL A 1 101 ? 30.113 -5.205 -39.399 1.00 94.25 101 VAL A C 1
ATOM 753 O O . VAL A 1 101 ? 31.009 -5.614 -40.134 1.00 94.25 101 VAL A O 1
ATOM 756 N N . ILE A 1 102 ? 28.928 -4.813 -39.876 1.00 94.38 102 ILE A N 1
ATOM 757 C CA . ILE A 1 102 ? 28.595 -4.838 -41.310 1.00 94.38 102 ILE A CA 1
ATOM 758 C C . ILE A 1 102 ? 29.518 -3.900 -42.095 1.00 94.38 102 ILE A C 1
ATOM 760 O O . ILE A 1 102 ? 30.079 -4.305 -43.112 1.00 94.38 102 ILE A O 1
ATOM 764 N N . VAL A 1 103 ? 29.715 -2.669 -41.613 1.00 95.25 103 VAL A N 1
ATOM 765 C CA . VAL A 1 103 ? 30.594 -1.683 -42.262 1.00 95.25 103 VAL A CA 1
ATOM 766 C C . VAL A 1 103 ? 32.036 -2.187 -42.325 1.00 95.25 103 VAL A C 1
ATOM 768 O O . VAL A 1 103 ? 32.659 -2.111 -43.382 1.00 95.25 103 VAL A O 1
ATOM 771 N N . ALA A 1 104 ? 32.554 -2.751 -41.229 1.00 92.62 104 ALA A N 1
ATOM 772 C CA . ALA A 1 104 ? 33.893 -3.337 -41.202 1.00 92.62 104 ALA A CA 1
ATOM 773 C C . ALA A 1 104 ? 34.029 -4.517 -42.180 1.00 92.62 104 ALA A C 1
ATOM 775 O O . ALA A 1 104 ? 35.038 -4.628 -42.871 1.00 92.62 104 ALA A O 1
ATOM 776 N N . GLY A 1 105 ? 33.003 -5.367 -42.283 1.00 93.81 105 GLY A N 1
ATOM 777 C CA . GLY A 1 105 ? 32.971 -6.468 -43.245 1.00 93.81 105 GLY A CA 1
ATOM 778 C C . GLY A 1 105 ? 33.019 -5.986 -44.696 1.00 93.81 105 GLY A C 1
ATOM 779 O O . GLY A 1 105 ? 33.817 -6.493 -45.478 1.00 93.81 105 GLY A O 1
ATOM 780 N N . VAL A 1 106 ? 32.219 -4.973 -45.047 1.00 94.38 106 VAL A N 1
ATOM 781 C CA . VA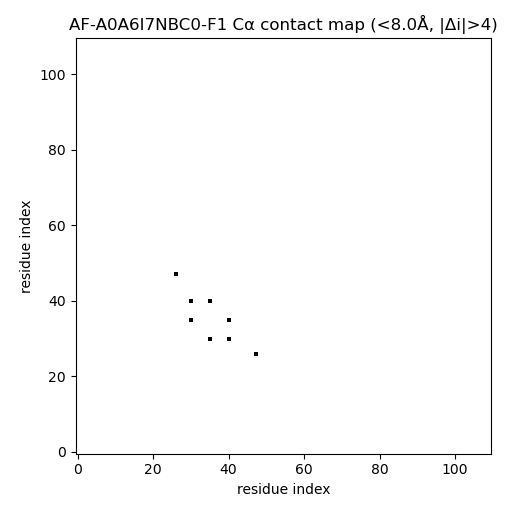L A 1 106 ? 32.225 -4.370 -46.394 1.00 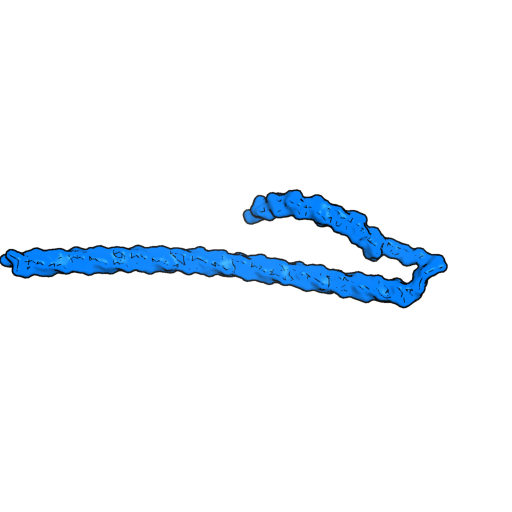94.38 106 VAL A CA 1
ATOM 782 C C . VAL A 1 106 ? 33.584 -3.743 -46.714 1.00 94.38 106 VAL A C 1
ATOM 784 O O . VAL A 1 106 ? 34.091 -3.940 -47.813 1.00 94.38 106 VAL A O 1
ATOM 787 N N . ALA A 1 107 ? 34.199 -3.044 -45.758 1.00 91.94 107 ALA A N 1
ATOM 788 C CA . ALA A 1 107 ? 35.511 -2.423 -45.940 1.00 91.94 107 ALA A CA 1
ATOM 789 C C . ALA A 1 107 ? 36.657 -3.432 -46.139 1.00 91.94 107 ALA A C 1
ATOM 791 O O . ALA A 1 107 ? 37.678 -3.070 -46.706 1.00 91.94 107 ALA A O 1
ATOM 792 N N . LEU A 1 108 ? 36.515 -4.676 -45.671 1.00 90.06 108 LEU A N 1
ATOM 793 C CA . LEU A 1 108 ? 37.500 -5.742 -45.896 1.00 90.06 108 LEU A CA 1
ATOM 794 C C . LEU A 1 108 ? 37.318 -6.463 -47.242 1.00 90.06 108 LEU A C 1
ATOM 796 O O . LEU A 1 108 ? 38.239 -7.135 -47.699 1.00 90.06 108 LEU A O 1
ATOM 800 N N . LEU A 1 109 ? 36.131 -6.372 -47.847 1.00 87.31 109 LEU A N 1
ATOM 801 C CA . LEU A 1 109 ? 35.780 -7.026 -49.115 1.00 87.31 109 LEU A CA 1
ATOM 802 C C . LEU A 1 109 ? 36.072 -6.157 -50.350 1.00 87.31 109 LEU A C 1
ATOM 804 O O . LEU A 1 109 ? 36.020 -6.678 -51.465 1.00 87.31 109 LEU A O 1
ATOM 808 N N . ASN A 1 110 ? 36.340 -4.864 -50.159 1.00 70.19 110 ASN A N 1
ATOM 809 C CA . ASN A 1 110 ? 36.583 -3.869 -51.205 1.00 70.19 110 ASN A CA 1
ATOM 810 C C . ASN A 1 110 ? 38.007 -3.321 -51.124 1.00 70.19 110 ASN A C 1
ATOM 812 O O . ASN A 1 110 ? 38.622 -3.136 -52.195 1.00 70.19 110 ASN A O 1
#

Solvent-accessible surface area (backbone atoms only — not comparable to full-atom values): 6305 Å² total; per-residue (Å²): 118,79,77,73,51,55,65,56,48,67,69,46,46,66,57,52,52,55,49,47,70,63,47,49,58,76,74,66,59,76,82,58,90,84,80,66,53,71,67,56,59,51,51,51,50,53,51,50,52,50,52,51,54,49,51,52,51,52,49,54,49,50,52,53,48,52,53,49,50,53,51,50,50,55,51,51,53,51,51,53,51,51,53,50,53,51,51,50,52,50,52,52,52,53,52,52,50,54,51,52,52,51,53,54,52,54,66,74,75,108

Sequence (110 aa):
MAFQFLPIIKVVAPYIAQVATAAIPAFTAKPDTAKSDPILAKQIEELQAAATQNAESIHLLAENLQTTIQGLEAAAIESRRQARLFKIWLGVSLGGSAIAVIVAGVALLN

Foldseek 3Di:
DVVVCVVVCVVCVVVVVVCCVVVVCVLPPDPDPPDDDPVNVVVSVVVVVVVVVVVVVVVVVVVVVVVVVVVVVVVVVVVVVVVVVVVVVVVVVVVVVVVVVVVVVVVVVD

Secondary structure (DSSP, 8-state):
-GGGTHHHHHHHHHHHHHHHHHHHHHHHPPPPTTT--HHHHHHHHHHHHHHHHHHHHHHHHHHHHHHHHHHHHHHHHHHHHHHHHHHHHHHHHHHHHHHHHHHHHHHHH-

Radius of gyration: 32.12 Å; Cα contacts (8 Å, |Δi|>4): 4; chains: 1; bounding box: 68×18×92 Å